Protein AF-A0A0V1GTN3-F1 (afdb_monomer)

Radius of gyration: 14.93 Å; Cα contacts (8 Å, |Δi|>4): 186; chains: 1; bounding box: 38×38×47 Å

Secondary structure (DSSP, 8-state):
---------PPPPTT-EEEEEPPTTT--TTS-SEEEEEEEEEETTEEEEEETTEEESS-EEGGGEEE-SS----STTS-S-EE-HHHHHHHHHTT-------

pLDDT: mean 84.33, std 14.5, range [38.16, 95.62]

Organism: NCBI:txid268475

Foldseek 3Di:
DDPPPPPPLDDADAFFKWWFQDDPVLDDPQFDRTDIWGFHDDDPQWTWIFDLAAIEPDTHHSVRIGTDPDNPDGPVSHDHDYDHPSVRRCVVRVVDDDDPDD

Solvent-accessible surface area (backbone atoms only — not comparable to full-atom values): 6216 Å² total; per-residue (Å²): 135,83,79,78,76,77,70,76,74,72,85,79,54,73,56,40,26,25,32,38,59,55,53,76,92,54,44,56,95,70,48,67,63,54,47,75,31,26,31,66,45,79,56,95,78,29,30,34,36,25,29,79,84,12,25,38,67,59,75,38,52,64,91,47,48,44,82,46,94,60,89,86,59,60,69,88,62,33,4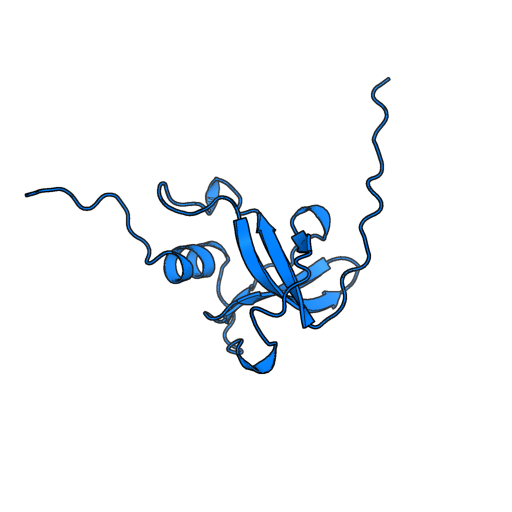2,90,51,73,35,54,64,43,58,48,51,35,61,76,63,67,59,56,62,87,77,78,82,128

Structure (mmCIF, N/CA/C/O backbone):
data_AF-A0A0V1GTN3-F1
#
_entry.id   AF-A0A0V1GTN3-F1
#
loop_
_atom_site.group_PDB
_atom_site.id
_atom_site.type_symbol
_atom_site.label_atom_id
_atom_site.label_alt_id
_atom_site.label_comp_id
_atom_site.label_asym_id
_atom_site.label_entity_id
_atom_site.label_seq_id
_atom_site.pdbx_PDB_ins_code
_atom_site.Cartn_x
_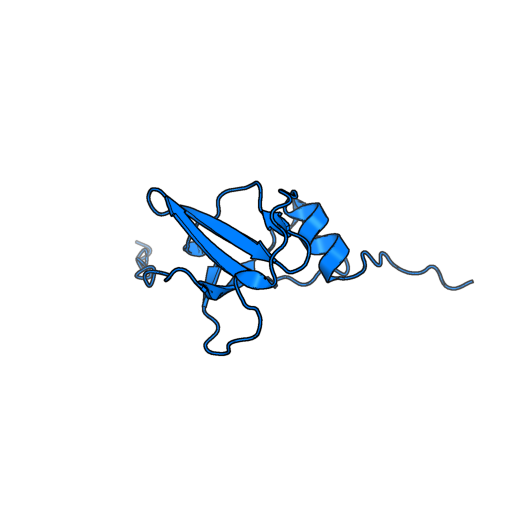atom_site.Cartn_y
_atom_site.Cartn_z
_atom_site.occupancy
_atom_site.B_iso_or_equiv
_atom_site.auth_seq_id
_atom_site.auth_comp_id
_atom_site.auth_asym_id
_atom_site.auth_atom_id
_atom_site.pdbx_PDB_model_num
ATOM 1 N N . MET A 1 1 ? 6.853 26.049 22.673 1.00 38.16 1 MET A N 1
ATOM 2 C CA . MET A 1 1 ? 5.676 25.171 22.851 1.00 38.16 1 MET A CA 1
ATOM 3 C C . MET A 1 1 ? 5.067 24.905 21.477 1.00 38.16 1 MET A C 1
ATOM 5 O O . MET A 1 1 ? 4.250 25.681 21.000 1.00 38.16 1 MET A O 1
ATOM 9 N N . THR A 1 2 ? 5.553 23.889 20.766 1.00 45.09 2 THR A N 1
ATOM 10 C CA . THR A 1 2 ? 5.028 23.528 19.443 1.00 45.09 2 THR A CA 1
ATOM 11 C C . THR A 1 2 ? 3.684 22.832 19.631 1.00 45.09 2 THR A C 1
ATOM 13 O O . THR A 1 2 ? 3.604 21.782 20.267 1.00 45.09 2 THR A O 1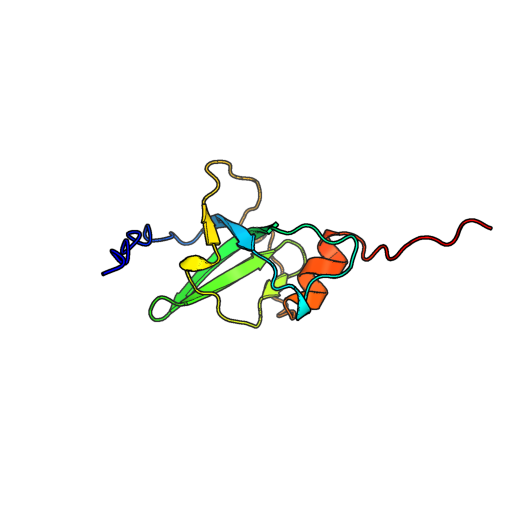
ATOM 16 N N . ARG A 1 3 ? 2.603 23.432 19.117 1.00 47.00 3 ARG A N 1
ATOM 17 C CA . ARG A 1 3 ? 1.294 22.774 19.033 1.00 47.00 3 ARG A CA 1
ATOM 18 C C . ARG A 1 3 ? 1.474 21.493 18.215 1.00 47.00 3 ARG A C 1
ATOM 20 O O . ARG A 1 3 ? 1.615 21.566 16.996 1.00 47.00 3 ARG A O 1
ATOM 27 N N . LYS A 1 4 ? 1.476 20.324 18.864 1.00 49.59 4 LYS A N 1
ATOM 28 C CA . LYS A 1 4 ? 1.218 19.063 18.165 1.00 49.59 4 LYS A CA 1
ATOM 29 C C . LYS A 1 4 ? -0.207 19.173 17.640 1.00 49.59 4 LYS A C 1
ATOM 31 O O . LYS A 1 4 ? -1.162 19.040 18.395 1.00 49.59 4 LYS A O 1
ATOM 36 N N . SER A 1 5 ? -0.341 19.516 16.363 1.00 48.28 5 SER A N 1
ATOM 37 C CA . SER A 1 5 ? -1.601 19.345 15.659 1.00 48.28 5 SER A CA 1
ATOM 38 C C . SER A 1 5 ? -1.849 17.845 15.632 1.00 48.28 5 SER A C 1
ATOM 40 O O . SER A 1 5 ? -1.203 17.119 14.874 1.00 48.28 5 SER A O 1
ATOM 42 N N . THR A 1 6 ? -2.706 17.370 16.534 1.00 49.66 6 THR A N 1
ATOM 43 C CA . THR A 1 6 ? -3.320 16.051 16.441 1.00 49.66 6 THR A CA 1
ATOM 44 C C . THR A 1 6 ? -4.159 16.097 15.175 1.00 49.66 6 THR A C 1
ATOM 46 O O . THR A 1 6 ? -5.338 16.438 15.218 1.00 49.66 6 THR A O 1
ATOM 49 N N . LYS A 1 7 ? -3.524 15.876 14.016 1.00 55.03 7 LYS A N 1
ATOM 50 C CA . LYS A 1 7 ? -4.246 15.620 12.775 1.00 55.03 7 LYS A CA 1
ATOM 51 C C . LYS A 1 7 ? -5.195 14.486 13.118 1.00 55.03 7 LYS A C 1
ATOM 53 O O . LYS A 1 7 ? -4.730 13.396 13.444 1.00 55.03 7 LYS A O 1
ATOM 58 N N . MET A 1 8 ? -6.491 14.784 13.149 1.00 51.59 8 MET A N 1
ATOM 59 C CA . MET A 1 8 ? -7.508 13.762 13.312 1.00 51.59 8 MET A CA 1
ATOM 60 C C . MET A 1 8 ? -7.267 12.774 12.179 1.00 51.59 8 MET A C 1
ATOM 62 O O . MET A 1 8 ? -7.369 13.137 11.007 1.00 51.59 8 MET A O 1
ATOM 66 N N . LEU A 1 9 ? -6.804 11.577 12.531 1.00 63.00 9 LEU A N 1
ATOM 67 C CA . LEU A 1 9 ? -6.650 10.502 11.570 1.00 63.00 9 LEU A CA 1
ATOM 68 C C . LEU A 1 9 ? -8.071 10.180 11.133 1.00 63.00 9 LEU A C 1
ATOM 70 O O . LEU A 1 9 ? -8.878 9.717 11.936 1.00 63.00 9 LEU A O 1
ATOM 74 N N . ILE A 1 10 ? -8.396 10.551 9.899 1.00 66.69 10 ILE A N 1
ATOM 75 C CA . ILE A 1 10 ? -9.680 10.218 9.299 1.00 66.69 10 ILE A CA 1
ATOM 76 C C . ILE A 1 10 ? -9.764 8.687 9.335 1.00 66.69 10 ILE A C 1
ATOM 78 O O . ILE A 1 10 ? -8.813 8.042 8.881 1.00 66.69 10 ILE A O 1
ATOM 82 N N . PRO A 1 11 ? -10.829 8.105 9.911 1.00 75.00 11 PRO A N 1
ATOM 83 C CA . PRO A 1 11 ? -10.994 6.660 9.903 1.00 75.00 11 PRO A CA 1
ATOM 84 C C . PRO A 1 11 ? -11.020 6.183 8.449 1.00 75.00 11 PRO A C 1
ATOM 86 O O . PRO A 1 11 ? -11.767 6.715 7.624 1.00 75.00 11 PRO A O 1
ATOM 89 N N . LEU A 1 12 ? -10.147 5.231 8.127 1.00 85.94 12 LEU A N 1
ATOM 90 C CA . LEU A 1 12 ? -10.082 4.634 6.800 1.00 85.94 12 LEU A CA 1
ATOM 91 C C . LEU A 1 12 ? -11.035 3.445 6.737 1.00 85.94 12 LEU A C 1
ATOM 93 O O . LEU A 1 12 ? -11.037 2.604 7.631 1.00 85.94 12 LEU A O 1
ATOM 97 N N . HIS A 1 13 ? -11.814 3.356 5.663 1.00 89.50 13 HIS A N 1
ATOM 98 C CA . HIS A 1 13 ? -12.735 2.244 5.454 1.00 89.50 13 HIS A CA 1
ATOM 99 C C . HIS A 1 13 ? -12.063 1.124 4.655 1.00 89.50 13 HIS A C 1
ATOM 101 O O . HIS A 1 13 ? -11.183 1.364 3.826 1.00 89.50 13 HIS A O 1
ATOM 107 N N . ILE A 1 14 ? -12.507 -0.112 4.876 1.00 92.06 14 ILE A N 1
ATOM 108 C CA . ILE A 1 14 ? -12.114 -1.253 4.042 1.00 92.06 14 ILE A CA 1
ATOM 109 C C . ILE A 1 14 ? -12.580 -0.997 2.601 1.00 92.06 14 ILE A C 1
ATOM 111 O O . ILE A 1 14 ? -13.698 -0.537 2.376 1.00 92.06 14 ILE A O 1
ATOM 115 N N . GLY A 1 15 ? -11.706 -1.262 1.632 1.00 92.81 15 GLY A N 1
ATOM 116 C CA . GLY A 1 15 ? -11.933 -0.991 0.210 1.00 92.81 15 GLY A CA 1
ATOM 117 C C . GLY A 1 15 ? -11.619 0.437 -0.216 1.00 92.81 15 GLY A C 1
ATOM 118 O O . GLY A 1 15 ? -11.761 0.772 -1.388 1.00 92.81 15 GLY A O 1
ATOM 119 N N . GLN A 1 16 ? -11.173 1.289 0.707 1.00 93.25 16 GLN A N 1
ATOM 120 C CA . GLN A 1 16 ? -10.824 2.661 0.383 1.00 93.25 16 GLN A CA 1
ATOM 121 C C . GLN A 1 16 ? -9.445 2.737 -0.274 1.00 93.25 16 GLN A C 1
ATOM 123 O O . GLN A 1 16 ? -8.449 2.241 0.263 1.00 93.25 16 GLN A O 1
ATOM 128 N N . ASN A 1 17 ? -9.384 3.407 -1.423 1.00 94.81 17 ASN A N 1
ATOM 129 C CA . ASN A 1 17 ? -8.129 3.646 -2.118 1.00 94.81 17 ASN A CA 1
ATOM 130 C C . ASN A 1 17 ? -7.347 4.767 -1.461 1.00 94.81 17 ASN A C 1
ATOM 132 O O . ASN A 1 17 ? -7.881 5.806 -1.070 1.00 94.81 17 ASN A O 1
ATOM 136 N N . CYS A 1 18 ? -6.053 4.528 -1.331 1.00 94.06 18 CYS A N 1
ATOM 137 C CA . CYS A 1 18 ? -5.121 5.403 -0.658 1.00 94.06 18 CYS A CA 1
ATOM 138 C C . CYS A 1 18 ? -3.801 5.430 -1.419 1.00 94.06 18 CYS A C 1
ATOM 140 O O . CYS A 1 18 ? -3.457 4.515 -2.164 1.00 94.06 18 CYS A O 1
ATOM 142 N N . THR A 1 19 ? -3.011 6.464 -1.176 1.00 94.19 19 THR A N 1
ATOM 143 C CA . THR A 1 19 ? -1.582 6.419 -1.452 1.00 94.19 19 THR A CA 1
ATOM 144 C C . THR A 1 19 ? -0.823 6.106 -0.172 1.00 94.19 19 THR A C 1
ATOM 146 O O . THR A 1 19 ? -1.121 6.659 0.888 1.00 94.19 19 THR A O 1
ATOM 149 N N . LEU A 1 20 ? 0.156 5.211 -0.270 1.00 94.25 20 LEU A N 1
ATOM 150 C CA . LEU A 1 20 ? 1.087 4.892 0.804 1.00 94.25 20 LEU A CA 1
ATOM 151 C C . LEU A 1 20 ? 2.409 5.609 0.551 1.00 94.25 20 LEU A C 1
ATOM 153 O O . LEU A 1 20 ? 3.019 5.433 -0.507 1.00 94.25 20 LEU A O 1
ATOM 157 N N . ARG A 1 21 ? 2.868 6.388 1.533 1.00 93.25 21 ARG A N 1
ATOM 158 C CA . ARG A 1 21 ? 4.207 6.983 1.510 1.00 93.25 21 ARG A CA 1
ATOM 159 C C . ARG A 1 21 ? 5.272 5.904 1.706 1.00 93.25 21 ARG A C 1
ATOM 161 O O . ARG A 1 21 ? 5.285 5.227 2.733 1.00 93.25 21 ARG A O 1
ATOM 168 N N . VAL A 1 22 ? 6.189 5.791 0.750 1.00 91.19 22 VAL A N 1
ATOM 169 C CA . VAL A 1 22 ? 7.301 4.833 0.790 1.00 91.19 22 VAL A CA 1
ATOM 170 C C . VAL A 1 22 ? 8.447 5.411 1.634 1.00 91.19 22 VAL A C 1
ATOM 172 O O . VAL A 1 22 ? 8.875 6.541 1.374 1.00 91.19 22 VAL A O 1
ATOM 175 N N . PRO A 1 23 ? 8.952 4.681 2.645 1.00 90.75 23 PRO A N 1
ATOM 176 C CA . PRO A 1 23 ? 10.154 5.058 3.383 1.00 90.75 23 PRO A CA 1
ATOM 177 C C . PRO A 1 23 ? 11.383 5.115 2.471 1.00 90.75 23 PRO A C 1
ATOM 179 O O . PRO A 1 23 ? 11.523 4.291 1.573 1.00 90.75 23 PRO A O 1
ATOM 182 N N . ASP A 1 24 ? 12.325 6.019 2.746 1.00 89.19 24 ASP A N 1
ATOM 183 C CA . ASP A 1 24 ? 13.524 6.173 1.906 1.00 89.19 24 ASP A CA 1
ATOM 184 C C . ASP A 1 24 ? 14.387 4.895 1.840 1.00 89.19 24 ASP A C 1
ATOM 186 O O . ASP A 1 24 ? 15.043 4.653 0.835 1.00 89.19 24 ASP A O 1
ATOM 190 N N . VAL A 1 25 ? 14.350 4.042 2.873 1.00 89.19 25 VAL A N 1
ATOM 191 C CA . VAL A 1 25 ? 15.075 2.754 2.908 1.00 89.19 25 VAL A CA 1
ATOM 192 C C . VAL A 1 25 ? 14.499 1.695 1.962 1.00 89.19 25 VAL A C 1
ATOM 194 O O . VAL A 1 25 ? 15.228 0.819 1.500 1.00 89.19 25 VAL A O 1
ATOM 197 N N . ASP A 1 26 ? 13.202 1.779 1.667 1.00 87.19 26 ASP A N 1
ATOM 198 C CA . ASP A 1 26 ? 12.485 0.854 0.783 1.00 87.19 26 ASP A CA 1
ATOM 199 C C . ASP A 1 26 ? 12.353 1.406 -0.640 1.00 87.19 26 ASP A C 1
ATOM 201 O O . ASP A 1 26 ? 11.858 0.715 -1.532 1.00 87.19 26 ASP A O 1
ATOM 205 N N . ARG A 1 27 ? 12.788 2.652 -0.849 1.00 87.31 27 ARG A N 1
ATOM 206 C CA . ARG A 1 27 ? 12.608 3.411 -2.080 1.00 87.31 27 ARG A CA 1
ATOM 207 C C . ARG A 1 27 ? 13.888 3.396 -2.913 1.00 87.31 27 ARG A C 1
ATOM 209 O O . ARG A 1 27 ? 14.922 3.924 -2.510 1.00 87.31 27 ARG A O 1
ATOM 216 N N . GLY A 1 28 ? 13.813 2.825 -4.109 1.00 85.44 28 GLY A N 1
ATOM 217 C CA . GLY A 1 28 ? 14.842 2.956 -5.130 1.00 85.44 28 GLY A CA 1
ATOM 218 C C . GLY A 1 28 ? 14.920 4.383 -5.701 1.00 85.44 28 GLY A C 1
ATOM 219 O O . GLY A 1 28 ? 13.985 5.172 -5.551 1.00 85.44 28 GLY A O 1
ATOM 220 N N . PRO A 1 29 ? 16.013 4.742 -6.398 1.00 82.31 29 PRO A N 1
ATOM 221 C CA . PRO A 1 29 ? 16.221 6.104 -6.905 1.00 82.31 29 PRO A CA 1
ATOM 222 C C . PRO A 1 29 ? 15.107 6.618 -7.830 1.00 82.31 29 PRO A C 1
ATOM 224 O O . PRO A 1 29 ? 14.782 7.803 -7.794 1.00 82.31 29 PRO A O 1
ATOM 227 N N . ALA A 1 30 ? 14.526 5.730 -8.641 1.00 84.19 30 ALA A N 1
ATOM 228 C CA . ALA A 1 30 ? 13.459 6.045 -9.591 1.00 84.19 30 ALA A CA 1
ATOM 229 C C . ALA A 1 30 ? 12.047 5.799 -9.031 1.00 84.19 30 ALA A C 1
ATOM 231 O O . ALA A 1 30 ? 11.059 6.124 -9.687 1.00 84.19 30 ALA A O 1
ATOM 232 N N . ASP A 1 31 ? 11.933 5.247 -7.821 1.00 85.75 31 ASP A N 1
ATOM 233 C CA . ASP A 1 31 ? 10.635 4.919 -7.247 1.00 85.75 31 ASP A CA 1
ATOM 234 C C . ASP A 1 31 ? 9.904 6.201 -6.803 1.00 85.75 31 ASP A C 1
ATOM 236 O O . ASP A 1 31 ? 10.528 7.151 -6.302 1.00 85.75 31 ASP A O 1
ATOM 240 N N . PRO A 1 32 ? 8.572 6.278 -6.946 1.00 85.94 32 PRO A N 1
ATOM 241 C CA . PRO A 1 32 ? 7.797 7.423 -6.515 1.00 85.94 32 PRO A CA 1
ATOM 242 C C . PRO A 1 32 ? 7.772 7.494 -4.986 1.00 85.94 32 PRO A C 1
ATOM 244 O O . PRO A 1 32 ? 7.968 6.508 -4.278 1.00 85.94 32 PRO A O 1
ATOM 247 N N . LYS A 1 33 ? 7.526 8.694 -4.453 1.00 90.06 33 LYS A N 1
ATOM 248 C CA . LYS A 1 33 ? 7.407 8.897 -2.998 1.00 90.06 33 LYS A CA 1
ATOM 249 C C . LYS A 1 33 ? 6.163 8.231 -2.414 1.00 90.06 33 LYS A C 1
ATOM 251 O O . LYS A 1 33 ? 6.182 7.829 -1.256 1.00 90.06 33 LYS A O 1
ATOM 256 N N . ASN A 1 34 ? 5.103 8.148 -3.211 1.00 91.62 34 ASN A N 1
ATOM 257 C CA . ASN A 1 34 ? 3.821 7.579 -2.837 1.00 91.62 34 ASN A CA 1
ATOM 258 C C . ASN A 1 34 ? 3.382 6.598 -3.930 1.00 91.62 34 ASN A C 1
ATOM 260 O O . ASN A 1 34 ? 3.600 6.883 -5.109 1.00 91.62 34 ASN A O 1
ATOM 264 N N . PHE A 1 35 ? 2.738 5.492 -3.564 1.00 90.44 35 PHE A N 1
ATOM 265 C CA . PHE A 1 35 ? 2.160 4.553 -4.534 1.00 90.44 35 PHE A CA 1
ATOM 266 C C . PHE A 1 35 ? 0.750 4.112 -4.126 1.00 90.44 35 PHE A C 1
ATOM 268 O O . PHE A 1 35 ? 0.370 4.241 -2.962 1.00 90.44 35 PHE A O 1
ATOM 275 N N . LEU A 1 36 ? -0.033 3.650 -5.103 1.00 93.62 36 LEU A N 1
ATOM 276 C CA . LEU A 1 36 ? -1.443 3.294 -4.941 1.00 93.62 36 LEU A CA 1
ATOM 277 C C . LEU A 1 36 ? -1.611 1.986 -4.160 1.00 93.62 36 LEU A C 1
ATOM 279 O O . LEU A 1 36 ? -1.015 0.967 -4.514 1.00 93.62 36 LEU A O 1
ATOM 283 N N . VAL A 1 37 ? -2.476 2.017 -3.149 1.00 94.88 37 VAL A N 1
ATOM 284 C CA . VAL A 1 37 ? -2.888 0.857 -2.357 1.00 94.88 37 VAL A CA 1
ATOM 285 C C . VAL A 1 37 ? -4.378 0.926 -2.015 1.00 94.88 37 VAL A C 1
ATOM 287 O O . VAL A 1 37 ? -4.964 2.007 -1.978 1.00 94.88 37 VAL A O 1
ATOM 290 N N . VAL A 1 38 ? -4.980 -0.216 -1.702 1.00 95.56 38 VAL A N 1
ATOM 291 C CA . VAL A 1 38 ? -6.341 -0.316 -1.156 1.00 95.56 38 VAL A CA 1
ATOM 292 C C . VAL A 1 38 ? -6.290 -0.851 0.271 1.00 95.56 38 VAL A C 1
ATOM 294 O O . VAL A 1 38 ? -5.462 -1.705 0.596 1.00 95.56 38 VAL A O 1
ATOM 297 N N . VAL A 1 39 ? -7.154 -0.351 1.149 1.00 95.00 39 VAL A N 1
ATOM 298 C CA . VAL A 1 39 ? -7.278 -0.873 2.516 1.00 95.00 39 VAL A CA 1
ATOM 299 C C . VAL A 1 39 ? -7.990 -2.224 2.485 1.00 95.00 39 VAL A C 1
ATOM 301 O O . VAL A 1 39 ? -9.137 -2.307 2.059 1.00 95.00 39 VAL A O 1
ATOM 304 N N . MET A 1 40 ? -7.326 -3.278 2.959 1.00 94.75 40 MET A N 1
ATOM 305 C CA . MET A 1 40 ? -7.879 -4.639 2.970 1.00 94.75 40 MET A CA 1
ATOM 306 C C . MET A 1 40 ? -8.501 -4.975 4.322 1.00 94.75 40 MET A C 1
ATOM 308 O O . MET A 1 40 ? -9.609 -5.495 4.388 1.00 94.75 40 MET A O 1
ATOM 312 N N . THR A 1 41 ? -7.793 -4.677 5.413 1.00 93.81 41 THR A N 1
ATOM 313 C CA . THR A 1 41 ? -8.262 -4.956 6.776 1.00 93.81 41 THR A CA 1
ATOM 314 C C . THR A 1 41 ? -7.711 -3.932 7.758 1.00 93.81 41 THR A C 1
ATOM 316 O O . THR A 1 41 ? -6.594 -3.442 7.581 1.00 93.81 41 THR A O 1
ATOM 319 N N . GLU A 1 42 ? -8.434 -3.696 8.846 1.00 92.31 42 GLU A N 1
ATOM 320 C CA . GLU A 1 42 ? -7.980 -2.908 9.993 1.00 92.31 42 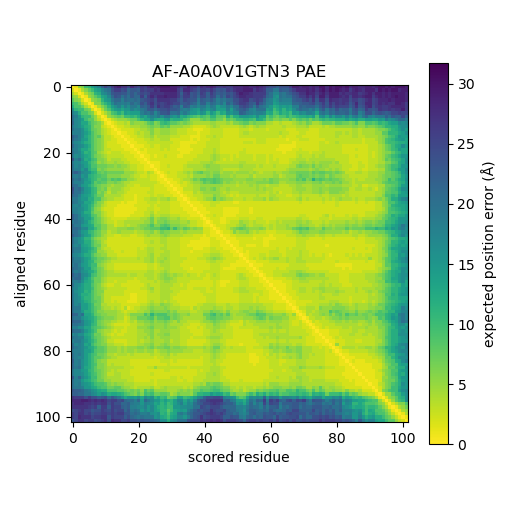GLU A CA 1
ATOM 321 C C . GLU A 1 42 ? -7.831 -3.811 11.229 1.00 92.31 42 GLU A C 1
ATOM 323 O O . GLU A 1 42 ? -8.657 -4.689 11.475 1.00 92.31 42 GLU A O 1
ATOM 328 N N . CYS A 1 43 ? -6.773 -3.601 12.011 1.00 87.38 43 CYS A N 1
ATOM 329 C CA . CYS A 1 43 ? -6.537 -4.255 13.291 1.00 87.38 43 CYS A CA 1
ATOM 330 C C . CYS A 1 43 ? -5.858 -3.264 14.251 1.00 87.38 43 CYS A C 1
ATOM 332 O O . CYS A 1 43 ? -4.703 -2.899 14.039 1.00 87.38 43 CYS A O 1
ATOM 334 N N . GLU A 1 44 ? -6.571 -2.830 15.296 1.00 87.50 44 GLU A N 1
ATOM 335 C CA . GLU A 1 44 ? -6.047 -1.957 16.366 1.00 87.50 44 GLU A CA 1
ATOM 336 C C . GLU A 1 44 ? -5.406 -0.645 15.854 1.00 87.50 44 GLU A C 1
ATOM 338 O O . GLU A 1 44 ? -4.350 -0.217 16.319 1.00 87.50 44 GLU A O 1
ATOM 343 N N . GLY A 1 45 ? -6.020 0.003 14.854 1.00 85.44 45 GLY A N 1
ATOM 344 C CA . GLY A 1 45 ? -5.499 1.241 14.253 1.00 85.44 45 GLY A CA 1
ATOM 345 C C . GLY A 1 45 ? -4.307 1.045 13.305 1.00 85.44 45 GLY A C 1
ATOM 346 O O . GLY A 1 45 ? -3.733 2.021 12.807 1.00 85.44 45 GLY A O 1
ATOM 347 N N . LEU A 1 46 ? -3.944 -0.210 13.034 1.00 90.69 46 LEU A N 1
ATOM 348 C CA . LEU A 1 46 ? -3.034 -0.602 11.971 1.00 90.69 46 LEU A CA 1
ATOM 349 C C . LEU A 1 46 ? -3.807 -1.216 10.804 1.00 90.69 46 LEU A C 1
ATOM 351 O O . LEU A 1 46 ? -4.773 -1.950 10.989 1.00 90.69 46 LEU A O 1
ATOM 355 N N . TYR A 1 47 ? -3.33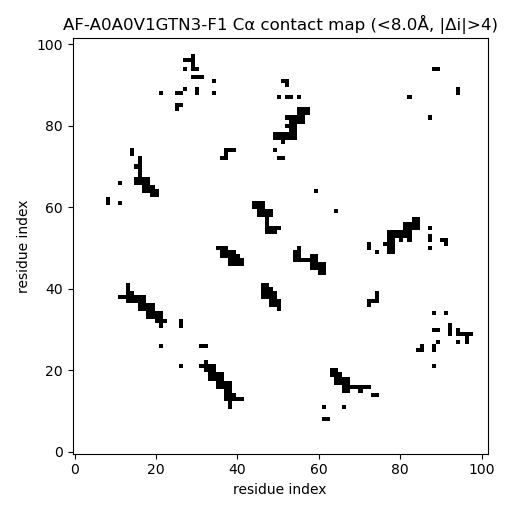1 -0.967 9.594 1.00 93.31 47 TYR A N 1
ATOM 356 C CA . TYR A 1 47 ? -4.012 -1.336 8.363 1.00 93.31 47 TYR A CA 1
ATOM 357 C C . TYR A 1 47 ? -3.153 -2.306 7.562 1.00 93.31 47 TYR A C 1
ATOM 359 O O . TYR A 1 47 ? -1.956 -2.077 7.366 1.00 93.31 47 TYR A O 1
ATOM 367 N N . ILE A 1 48 ? -3.765 -3.384 7.083 1.00 94.38 48 ILE A N 1
ATOM 368 C CA . ILE A 1 48 ? -3.192 -4.195 6.008 1.00 94.38 48 ILE A CA 1
ATOM 369 C C . ILE A 1 48 ? -3.718 -3.610 4.710 1.00 94.38 48 ILE A C 1
ATOM 371 O O . ILE A 1 48 ? -4.927 -3.429 4.539 1.00 94.38 48 ILE A O 1
ATOM 375 N N . VAL A 1 49 ? -2.800 -3.306 3.804 1.00 95.19 49 VAL A N 1
ATOM 376 C CA . VAL A 1 49 ? -3.119 -2.715 2.509 1.00 95.19 49 VAL A CA 1
ATOM 377 C C . VAL A 1 49 ? 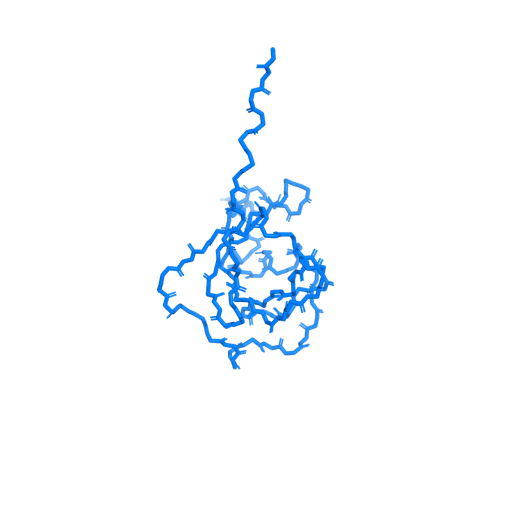-2.649 -3.624 1.382 1.00 95.19 49 VAL A C 1
ATOM 379 O O . VAL A 1 49 ? -1.687 -4.382 1.531 1.00 95.19 49 VAL A O 1
ATOM 382 N N . GLY A 1 50 ? -3.358 -3.565 0.264 1.00 95.44 50 GLY A N 1
ATOM 383 C CA . GLY A 1 50 ? -3.105 -4.347 -0.935 1.00 95.44 50 GLY A CA 1
ATOM 384 C C . GLY A 1 50 ? -2.719 -3.471 -2.113 1.00 95.44 50 GLY A C 1
ATOM 385 O O . GLY A 1 50 ? -3.100 -2.305 -2.189 1.00 95.44 50 GLY A O 1
ATOM 386 N N . CYS A 1 51 ? -1.972 -4.042 -3.044 1.00 93.94 51 CYS A N 1
ATOM 387 C CA . CYS A 1 51 ? -1.699 -3.467 -4.355 1.00 93.94 51 CYS A CA 1
ATOM 388 C C . CYS A 1 51 ? -1.881 -4.555 -5.422 1.00 93.94 51 CYS A C 1
ATOM 390 O O . CYS A 1 51 ? -2.089 -5.721 -5.088 1.00 93.94 51 CYS A O 1
ATOM 392 N N . ARG A 1 52 ? -1.755 -4.208 -6.708 1.00 92.81 52 ARG A N 1
ATOM 393 C CA . ARG A 1 52 ? -1.905 -5.180 -7.813 1.00 92.81 52 ARG A CA 1
ATOM 394 C C . ARG A 1 52 ? -0.935 -6.360 -7.749 1.00 92.81 52 ARG A C 1
ATOM 396 O O . ARG A 1 52 ? -1.198 -7.403 -8.326 1.00 92.81 52 ARG A O 1
ATOM 403 N N . GLU A 1 53 ? 0.179 -6.196 -7.046 1.00 91.62 53 GLU A N 1
ATOM 404 C CA . GLU A 1 53 ? 1.212 -7.223 -6.917 1.00 91.62 53 GLU A CA 1
ATOM 405 C C . GLU A 1 53 ? 0.976 -8.170 -5.734 1.00 91.62 53 GLU A C 1
ATOM 407 O O . GLU A 1 53 ? 1.614 -9.221 -5.654 1.00 91.62 53 GLU A O 1
ATOM 412 N N . GLY A 1 54 ? 0.092 -7.796 -4.804 1.00 94.06 54 GLY A N 1
ATOM 413 C CA . GLY A 1 54 ? -0.221 -8.575 -3.612 1.00 94.06 54 GLY A CA 1
ATOM 414 C C . GLY A 1 54 ? -0.544 -7.729 -2.382 1.00 94.06 54 GLY A C 1
ATOM 415 O O . GLY A 1 54 ? -0.576 -6.491 -2.416 1.00 94.06 54 GLY A O 1
ATOM 416 N N . LYS A 1 55 ? -0.751 -8.419 -1.263 1.00 95.62 55 LYS A N 1
ATOM 417 C CA . LYS A 1 55 ? -0.965 -7.833 0.065 1.00 95.62 55 LYS A CA 1
ATOM 418 C C . LYS A 1 55 ? 0.369 -7.475 0.708 1.00 95.62 55 LYS A C 1
ATOM 420 O O . LYS A 1 55 ? 1.317 -8.258 0.668 1.00 95.62 55 LYS A O 1
ATOM 425 N N . LEU A 1 56 ? 0.461 -6.303 1.331 1.00 94.81 56 LEU A N 1
ATOM 426 C CA . LEU A 1 56 ? 1.657 -5.958 2.091 1.00 94.81 56 LEU A CA 1
ATOM 427 C C . LEU A 1 56 ? 1.743 -6.802 3.362 1.00 94.81 56 LEU A C 1
ATOM 429 O O . LEU A 1 56 ? 0.821 -6.818 4.175 1.00 94.81 56 LEU A O 1
ATOM 433 N N . ALA A 1 57 ? 2.891 -7.449 3.561 1.00 93.00 57 ALA A N 1
ATOM 434 C CA . ALA A 1 57 ? 3.164 -8.224 4.770 1.00 93.00 57 ALA A CA 1
ATOM 435 C C . ALA A 1 57 ? 3.253 -7.341 6.032 1.00 93.00 57 ALA A C 1
ATOM 437 O O . ALA A 1 57 ? 2.964 -7.789 7.141 1.00 93.00 57 ALA A O 1
ATOM 438 N N . SER A 1 58 ? 3.658 -6.079 5.864 1.00 91.25 58 SER A N 1
ATOM 439 C CA . SER A 1 58 ? 3.792 -5.115 6.955 1.00 91.25 58 SER A CA 1
ATOM 440 C C . SER A 1 58 ? 2.482 -4.383 7.216 1.00 91.25 58 SER A C 1
ATOM 442 O O . SER A 1 58 ? 1.848 -3.863 6.298 1.00 91.25 58 SER A O 1
ATOM 444 N N . LYS A 1 59 ? 2.128 -4.261 8.495 1.00 92.94 59 LYS A N 1
ATOM 445 C CA . LYS A 1 59 ? 1.025 -3.414 8.950 1.00 92.94 59 LYS A CA 1
ATOM 446 C C . LYS A 1 59 ? 1.410 -1.932 8.859 1.00 92.94 59 LYS A C 1
ATOM 448 O O . LYS A 1 59 ? 2.515 -1.550 9.243 1.00 92.94 59 LYS A O 1
ATOM 453 N N . ILE A 1 60 ? 0.493 -1.100 8.378 1.00 92.12 60 ILE A N 1
ATOM 454 C CA . ILE A 1 60 ? 0.717 0.321 8.091 1.00 92.12 60 ILE A CA 1
ATOM 455 C C . ILE A 1 60 ? -0.106 1.194 9.039 1.00 92.12 60 ILE A C 1
ATOM 457 O O . ILE A 1 60 ? -1.240 0.873 9.376 1.00 92.12 60 ILE A O 1
ATOM 461 N N . THR A 1 61 ? 0.449 2.325 9.464 1.00 91.62 61 THR A N 1
ATOM 462 C CA . THR A 1 61 ? -0.286 3.321 10.250 1.00 91.62 61 THR A CA 1
ATOM 463 C C . THR A 1 61 ? -1.068 4.261 9.333 1.00 91.62 61 THR A C 1
ATOM 465 O O . THR A 1 61 ? -0.587 4.646 8.266 1.00 91.62 61 THR A O 1
ATOM 468 N N . ALA A 1 62 ? -2.240 4.724 9.773 1.00 89.88 62 ALA A N 1
ATOM 469 C CA . ALA A 1 62 ? -3.029 5.710 9.023 1.00 89.88 62 ALA A CA 1
ATOM 470 C C . ALA A 1 62 ? -2.255 7.009 8.712 1.00 89.88 62 ALA A C 1
ATOM 472 O O . ALA A 1 62 ? -2.539 7.675 7.726 1.00 89.88 62 ALA A O 1
ATOM 473 N N . ALA A 1 63 ? -1.234 7.358 9.504 1.00 89.19 63 ALA A N 1
ATOM 474 C CA . ALA A 1 63 ? -0.392 8.531 9.260 1.00 89.19 63 ALA A CA 1
ATOM 475 C C . ALA A 1 63 ? 0.432 8.448 7.959 1.00 89.19 63 ALA A C 1
ATOM 477 O O . ALA A 1 63 ? 0.848 9.482 7.434 1.00 89.19 63 ALA A O 1
ATOM 478 N N . ASN A 1 64 ? 0.669 7.234 7.456 1.00 90.62 64 ASN A N 1
ATOM 479 C CA . ASN A 1 64 ? 1.396 6.984 6.211 1.00 90.62 64 ASN A CA 1
ATOM 480 C C . ASN A 1 64 ? 0.461 6.811 5.003 1.00 90.62 64 ASN A C 1
ATOM 482 O O . ASN A 1 64 ? 0.953 6.652 3.884 1.00 90.62 64 ASN A O 1
ATOM 486 N N . LEU A 1 65 ? -0.857 6.835 5.228 1.00 91.62 65 LEU A N 1
ATOM 487 C CA . LEU A 1 65 ? -1.883 6.683 4.206 1.00 91.62 65 LEU A CA 1
ATOM 488 C C . LEU A 1 65 ? -2.538 8.032 3.913 1.00 91.62 65 LEU A C 1
ATOM 490 O O . LEU A 1 65 ? -2.895 8.788 4.816 1.00 91.62 65 LEU A O 1
ATOM 494 N N . GLN A 1 66 ? -2.725 8.323 2.632 1.00 92.25 66 GLN A N 1
ATOM 495 C CA . GLN A 1 66 ? -3.490 9.475 2.174 1.00 92.25 66 GLN A CA 1
ATOM 496 C C . GLN A 1 66 ? -4.622 8.993 1.275 1.00 92.25 66 GLN A C 1
ATOM 498 O O . GLN A 1 66 ? -4.369 8.407 0.227 1.00 92.25 66 GLN A O 1
ATOM 503 N N . VAL A 1 67 ? -5.859 9.244 1.694 1.00 91.50 67 VAL A N 1
ATOM 504 C CA . VAL A 1 67 ? -7.075 8.823 0.989 1.00 91.50 67 VAL A CA 1
ATOM 505 C C . VAL A 1 67 ? -7.151 9.433 -0.412 1.00 91.50 67 VAL A C 1
ATOM 507 O O . VAL A 1 67 ? -6.851 10.614 -0.600 1.00 91.50 67 VAL A O 1
ATOM 510 N N . ILE A 1 68 ? -7.594 8.617 -1.365 1.00 91.06 68 ILE A N 1
ATOM 511 C CA . ILE A 1 68 ? -7.963 8.990 -2.731 1.00 91.06 68 ILE A CA 1
ATOM 512 C C . ILE A 1 68 ? -9.487 8.842 -2.850 1.00 91.06 68 ILE A C 1
ATOM 514 O O . ILE A 1 68 ? -10.067 7.893 -2.320 1.00 91.06 68 ILE A O 1
ATOM 518 N N . SER A 1 69 ? -10.148 9.792 -3.507 1.00 87.00 69 SER A N 1
ATOM 519 C CA . SER A 1 69 ? -11.603 9.765 -3.728 1.00 87.00 69 SER A CA 1
ATOM 520 C C . SER A 1 69 ? -12.019 8.803 -4.842 1.00 87.00 69 SER A C 1
ATOM 522 O O . SER A 1 69 ? -13.138 8.297 -4.856 1.00 87.00 69 SER A O 1
ATOM 524 N N . GLU A 1 70 ? -11.119 8.561 -5.782 1.00 90.44 70 GLU A N 1
ATOM 525 C CA . GLU A 1 70 ? -11.327 7.780 -6.985 1.00 90.44 70 GLU A CA 1
ATOM 526 C C . GLU A 1 70 ? -11.163 6.278 -6.729 1.00 90.44 70 GLU A C 1
ATOM 528 O O . GLU A 1 70 ? -10.254 5.816 -6.028 1.00 90.44 70 GLU A O 1
ATOM 533 N N . ASN A 1 71 ? -12.023 5.485 -7.372 1.00 87.38 71 ASN A N 1
ATOM 534 C CA . ASN A 1 71 ? -11.910 4.036 -7.340 1.00 87.38 71 ASN A CA 1
ATOM 535 C C . ASN A 1 71 ? -10.972 3.537 -8.455 1.00 87.38 71 ASN A C 1
ATOM 537 O O . ASN A 1 71 ? -11.411 3.272 -9.569 1.00 87.38 71 ASN A O 1
ATOM 541 N N . LEU A 1 72 ? -9.669 3.483 -8.165 1.00 91.31 72 LEU A N 1
ATOM 542 C CA . LEU A 1 72 ? -8.611 3.073 -9.096 1.00 91.31 72 LEU A CA 1
ATOM 543 C C . LEU A 1 72 ? -8.238 1.588 -8.988 1.00 91.31 72 LEU A C 1
ATOM 545 O O . LEU A 1 72 ? -7.606 1.050 -9.898 1.00 91.31 72 LEU A O 1
ATOM 549 N N . LEU A 1 73 ? -8.559 0.957 -7.858 1.00 92.69 73 LEU A N 1
ATOM 550 C CA . LEU A 1 73 ? -8.205 -0.422 -7.549 1.00 92.69 73 LEU A CA 1
ATOM 551 C C . LEU A 1 73 ? -9.286 -1.044 -6.661 1.00 92.69 73 LEU A C 1
ATOM 553 O O . LEU A 1 73 ? -9.692 -0.443 -5.668 1.00 92.69 73 LEU A O 1
ATOM 557 N N . SER A 1 74 ? -9.755 -2.234 -7.027 1.00 92.44 74 SER A N 1
ATOM 558 C CA . SER A 1 74 ? -10.720 -2.998 -6.234 1.00 92.44 74 SER A CA 1
ATOM 559 C C . SER A 1 74 ? -10.022 -4.004 -5.311 1.00 92.44 74 SER A C 1
ATOM 561 O O . SER A 1 74 ? -8.882 -4.400 -5.548 1.00 92.44 74 SER A O 1
ATOM 563 N N . ILE A 1 75 ? -10.705 -4.432 -4.244 1.00 92.38 75 ILE A N 1
ATOM 564 C CA . ILE A 1 75 ? -10.198 -5.471 -3.328 1.00 92.38 75 ILE A CA 1
ATOM 565 C C . ILE A 1 75 ? -9.979 -6.793 -4.078 1.00 92.38 75 ILE A C 1
ATOM 567 O O . ILE A 1 75 ? -8.992 -7.478 -3.823 1.00 92.38 75 ILE A O 1
ATOM 571 N N . ASP A 1 76 ? -10.868 -7.127 -5.017 1.00 92.75 76 ASP A N 1
ATOM 572 C CA . ASP A 1 76 ? -10.833 -8.385 -5.772 1.00 92.75 76 ASP A CA 1
ATOM 573 C C . ASP A 1 76 ? -9.667 -8.449 -6.775 1.00 92.75 76 ASP A C 1
ATOM 575 O O . ASP A 1 76 ? -9.221 -9.531 -7.150 1.00 92.75 76 ASP A O 1
ATOM 579 N N . GLU A 1 77 ? -9.134 -7.294 -7.192 1.00 92.31 77 GLU A N 1
ATOM 580 C CA . GLU A 1 77 ? -7.934 -7.201 -8.035 1.00 92.31 77 GLU A CA 1
ATOM 581 C C . GLU A 1 77 ? -6.630 -7.471 -7.268 1.00 92.31 77 GLU A C 1
ATOM 583 O O . GLU A 1 77 ? -5.578 -7.607 -7.896 1.00 92.31 77 GLU A O 1
ATOM 588 N N . VAL A 1 78 ? -6.659 -7.516 -5.931 1.00 93.94 78 VAL A N 1
ATOM 589 C CA . VAL A 1 78 ? -5.463 -7.730 -5.105 1.00 93.94 78 VAL A CA 1
ATOM 590 C C . VAL A 1 78 ? -5.188 -9.227 -4.949 1.00 93.94 78 VAL A C 1
ATOM 592 O O . VAL A 1 78 ? -5.980 -9.927 -4.316 1.00 93.94 78 VAL A O 1
ATOM 595 N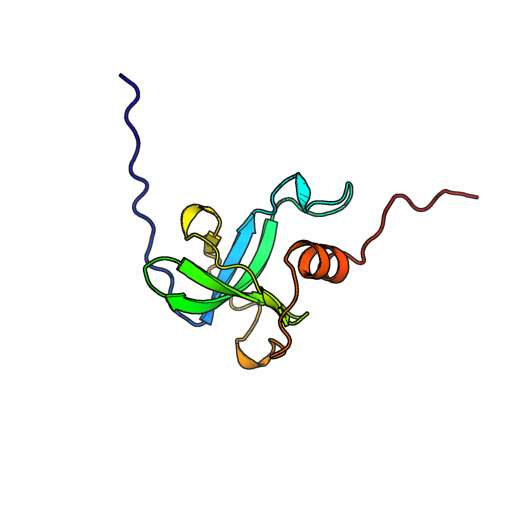 N . PRO A 1 79 ? -4.029 -9.734 -5.406 1.00 94.44 79 PRO A N 1
ATOM 596 C CA . PRO A 1 79 ? -3.630 -11.110 -5.142 1.00 94.44 79 PRO A CA 1
ATOM 597 C C . PRO A 1 79 ? -3.462 -11.383 -3.640 1.00 94.44 79 PRO A C 1
ATOM 599 O O . PRO A 1 79 ? -2.918 -10.563 -2.899 1.00 94.44 79 PRO A O 1
ATOM 602 N N . ASP A 1 80 ? -3.820 -12.587 -3.191 1.00 90.94 80 ASP A N 1
ATOM 603 C CA . ASP A 1 80 ? -3.677 -13.002 -1.785 1.00 90.94 80 ASP A CA 1
ATOM 604 C C . ASP A 1 80 ? -2.225 -13.225 -1.325 1.00 90.94 80 ASP A C 1
ATOM 606 O O . ASP A 1 80 ? -1.969 -13.455 -0.142 1.00 90.94 80 ASP A O 1
ATOM 610 N N . ALA A 1 81 ? -1.256 -13.152 -2.239 1.00 93.38 81 ALA A N 1
ATOM 611 C CA . ALA A 1 81 ? 0.153 -13.320 -1.916 1.00 93.38 81 ALA A CA 1
ATOM 612 C C . ALA A 1 81 ? 0.667 -12.165 -1.040 1.00 93.38 81 ALA A C 1
ATOM 614 O O . ALA A 1 81 ? 0.532 -10.992 -1.389 1.00 93.38 81 ALA A O 1
ATOM 615 N N . ASN A 1 82 ? 1.319 -12.506 0.073 1.00 94.69 82 ASN A N 1
ATOM 616 C CA . ASN A 1 82 ? 1.988 -11.527 0.923 1.00 94.69 82 ASN A CA 1
ATOM 617 C C . ASN A 1 82 ? 3.351 -11.158 0.338 1.00 94.69 82 ASN A C 1
ATOM 619 O O . ASN A 1 82 ? 4.196 -12.027 0.109 1.00 94.69 82 ASN A O 1
ATOM 623 N N . ILE A 1 83 ? 3.585 -9.864 0.153 1.00 94.75 83 ILE A N 1
ATOM 624 C CA . ILE A 1 83 ? 4.832 -9.321 -0.383 1.00 94.75 83 ILE A CA 1
ATOM 625 C C . ILE A 1 83 ? 5.396 -8.229 0.536 1.00 94.75 83 ILE A C 1
ATOM 627 O O . ILE A 1 83 ? 4.641 -7.498 1.186 1.00 94.75 83 ILE A O 1
ATOM 631 N N . PRO A 1 84 ? 6.730 -8.088 0.623 1.00 93.50 84 PRO A N 1
ATOM 632 C CA . PRO A 1 84 ? 7.337 -6.984 1.352 1.00 93.50 84 PRO A CA 1
ATOM 633 C C . PRO A 1 84 ? 7.152 -5.665 0.586 1.00 93.50 84 PRO A C 1
ATOM 635 O O . PRO A 1 84 ? 7.077 -5.650 -0.645 1.00 93.50 84 PRO A O 1
ATOM 638 N N . LEU A 1 85 ? 7.137 -4.546 1.320 1.00 91.94 85 LEU A N 1
ATOM 639 C CA . LEU A 1 85 ? 6.909 -3.204 0.766 1.00 91.94 85 LEU A CA 1
ATOM 640 C C . LEU A 1 85 ? 7.862 -2.880 -0.388 1.00 91.94 85 LEU A C 1
ATOM 642 O O . LEU A 1 85 ? 7.414 -2.469 -1.453 1.00 91.94 85 LEU A O 1
ATOM 646 N N . ARG A 1 86 ? 9.160 -3.134 -0.211 1.00 90.19 86 ARG A N 1
ATOM 647 C CA . ARG A 1 86 ? 10.163 -2.910 -1.256 1.00 90.19 86 ARG A CA 1
ATOM 648 C C . ARG A 1 86 ? 9.841 -3.656 -2.554 1.00 90.19 86 ARG A C 1
ATOM 650 O O . ARG A 1 86 ? 9.935 -3.073 -3.625 1.00 90.19 86 ARG A O 1
ATOM 657 N N . THR A 1 87 ? 9.414 -4.918 -2.476 1.00 90.38 87 THR A N 1
ATOM 658 C CA . THR A 1 87 ? 9.031 -5.697 -3.666 1.00 90.38 87 THR A CA 1
ATOM 659 C C . THR A 1 87 ? 7.776 -5.138 -4.323 1.00 90.38 87 THR A C 1
ATOM 661 O O . THR A 1 87 ? 7.744 -5.042 -5.547 1.00 90.38 87 TH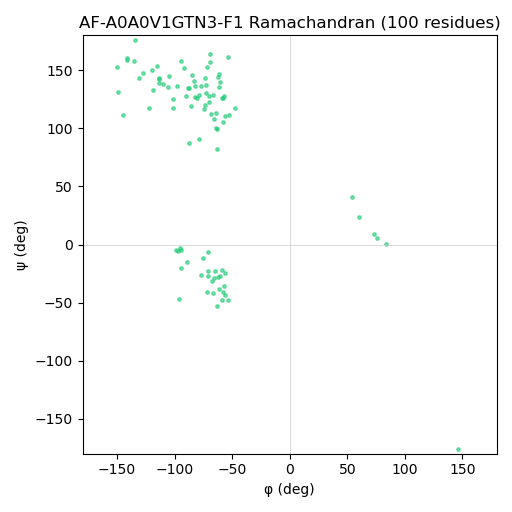R A O 1
ATOM 664 N N . ALA A 1 88 ? 6.776 -4.738 -3.534 1.00 91.06 88 ALA A N 1
ATOM 665 C CA . ALA A 1 88 ? 5.571 -4.098 -4.056 1.00 91.06 88 ALA A CA 1
ATOM 666 C C . ALA A 1 88 ? 5.912 -2.819 -4.833 1.00 91.06 88 ALA A C 1
ATOM 668 O O . ALA A 1 88 ? 5.471 -2.650 -5.967 1.00 91.06 88 ALA A O 1
ATOM 669 N N . VAL A 1 89 ? 6.759 -1.964 -4.252 1.00 89.00 89 VAL A N 1
ATOM 670 C CA . VAL A 1 89 ? 7.202 -0.708 -4.869 1.00 89.00 89 VAL A CA 1
ATOM 671 C C . VAL A 1 89 ? 7.991 -0.984 -6.146 1.00 89.00 89 VAL A C 1
ATOM 673 O O . VAL A 1 89 ? 7.614 -0.485 -7.199 1.00 89.00 89 VAL A O 1
ATOM 676 N N . THR A 1 90 ? 9.021 -1.832 -6.085 1.00 87.94 90 THR A N 1
ATOM 677 C CA . THR A 1 90 ? 9.858 -2.160 -7.251 1.00 87.94 90 THR A CA 1
ATOM 678 C C . THR A 1 90 ? 9.039 -2.744 -8.403 1.00 87.94 90 THR A C 1
ATOM 680 O O . THR A 1 90 ? 9.273 -2.403 -9.558 1.00 87.94 90 THR A O 1
ATOM 683 N N . LYS A 1 91 ? 8.068 -3.620 -8.127 1.00 86.31 91 LYS A N 1
ATOM 684 C CA . LYS A 1 91 ? 7.222 -4.186 -9.184 1.00 86.31 91 LYS A CA 1
ATOM 685 C C . LYS A 1 91 ? 6.242 -3.162 -9.756 1.00 86.31 91 LYS A C 1
ATOM 687 O O . LYS A 1 91 ? 6.112 -3.080 -10.973 1.00 86.31 91 LYS A O 1
ATOM 692 N N . ALA A 1 92 ? 5.635 -2.333 -8.905 1.00 82.12 92 ALA A N 1
ATOM 693 C CA . ALA A 1 92 ? 4.725 -1.275 -9.341 1.00 82.12 92 ALA A CA 1
ATOM 694 C C . ALA A 1 92 ? 5.413 -0.219 -10.227 1.00 82.12 92 ALA A C 1
ATOM 696 O O . ALA A 1 92 ? 4.761 0.397 -11.068 1.00 82.12 92 ALA A O 1
ATOM 697 N N . THR A 1 93 ? 6.720 -0.005 -10.053 1.00 77.44 93 THR A N 1
ATOM 698 C CA . THR A 1 93 ? 7.509 0.986 -10.804 1.00 77.44 93 THR A CA 1
ATOM 699 C C . THR A 1 93 ? 8.297 0.393 -11.966 1.00 77.44 93 THR A C 1
ATOM 701 O O . THR A 1 93 ? 8.939 1.128 -12.715 1.00 77.44 93 THR A O 1
ATOM 704 N N . GLY A 1 94 ? 8.281 -0.933 -12.125 1.00 72.00 94 GLY A N 1
ATOM 705 C CA . GLY A 1 94 ? 9.113 -1.635 -13.100 1.00 72.00 94 GLY A CA 1
ATOM 706 C C . GLY A 1 94 ? 10.599 -1.700 -12.726 1.00 72.00 94 GLY A C 1
ATOM 707 O O . GLY A 1 94 ? 11.409 -2.114 -13.554 1.00 72.00 94 GLY A O 1
ATOM 708 N N . GLY A 1 95 ? 10.971 -1.302 -11.503 1.00 65.88 95 GLY A N 1
ATOM 709 C CA . GLY A 1 95 ? 12.289 -1.538 -10.913 1.00 65.88 95 GLY A CA 1
ATOM 710 C C . GLY A 1 95 ? 13.461 -0.928 -11.675 1.00 65.88 95 GLY A C 1
ATOM 711 O O . GLY A 1 95 ? 14.587 -1.419 -11.568 1.00 65.88 95 GLY A O 1
ATOM 712 N N . GLN A 1 96 ? 13.218 0.117 -12.466 1.00 57.00 96 GLN A N 1
ATOM 713 C CA . GLN A 1 96 ? 14.245 0.676 -13.332 1.00 57.00 96 GLN A CA 1
ATOM 714 C C . GLN A 1 96 ? 15.198 1.556 -12.523 1.00 57.00 96 GLN A C 1
ATOM 716 O O . GLN A 1 96 ? 15.016 2.761 -12.368 1.00 57.00 96 GLN A O 1
ATOM 721 N N . GLY A 1 97 ? 16.271 0.942 -12.022 1.00 61.00 97 GLY A N 1
ATOM 722 C CA . GLY A 1 97 ? 17.531 1.664 -11.881 1.00 61.00 97 GLY A CA 1
ATOM 723 C C . GLY A 1 97 ? 17.929 2.286 -13.225 1.00 61.00 97 GLY A C 1
ATOM 724 O O . GLY A 1 97 ? 17.431 1.882 -14.275 1.00 61.00 97 GLY A O 1
ATOM 725 N N . TYR A 1 98 ? 18.818 3.281 -13.196 1.00 58.44 98 TYR A N 1
ATOM 726 C CA . TYR A 1 98 ? 19.305 3.941 -14.408 1.00 58.44 98 TYR A CA 1
ATOM 727 C C . TYR A 1 98 ? 19.716 2.907 -15.463 1.00 58.44 98 TYR A C 1
ATOM 729 O O . TYR A 1 98 ? 20.641 2.121 -15.245 1.00 58.44 98 TYR A O 1
ATOM 737 N N . VAL A 1 99 ? 19.035 2.918 -16.610 1.00 58.09 99 VAL A N 1
ATOM 738 C CA . VAL A 1 99 ? 19.473 2.155 -17.776 1.00 58.09 99 VAL A CA 1
ATOM 739 C C . VAL A 1 99 ? 20.757 2.828 -18.246 1.00 58.09 99 VAL A C 1
ATOM 741 O O . VAL A 1 99 ? 20.743 3.992 -18.642 1.00 58.09 99 VAL A O 1
ATOM 744 N N . LYS A 1 100 ? 21.895 2.144 -18.118 1.00 56.97 100 LYS A N 1
ATOM 745 C CA . LYS A 1 100 ? 23.165 2.669 -18.621 1.00 56.97 100 LYS A CA 1
ATOM 746 C C . LYS A 1 100 ? 23.044 2.778 -20.142 1.00 56.97 100 LYS A C 1
ATOM 748 O O . LYS A 1 100 ? 22.926 1.751 -20.806 1.00 56.97 100 LYS A O 1
ATOM 75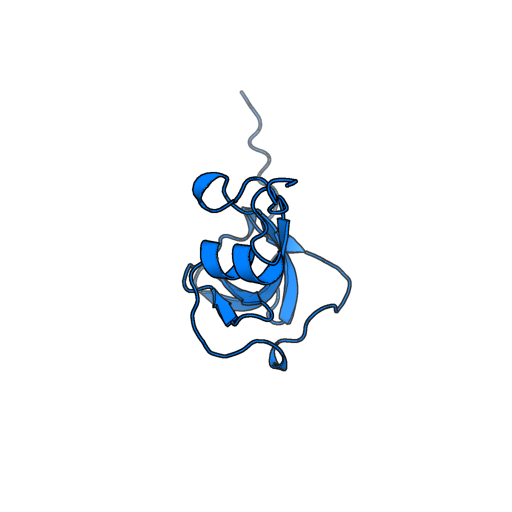3 N N . CYS A 1 101 ? 23.048 3.998 -20.680 1.00 63.09 101 CYS A N 1
ATOM 754 C CA . CYS A 1 101 ? 23.164 4.207 -22.122 1.00 63.09 101 CYS A CA 1
ATOM 755 C C . CYS A 1 101 ? 24.459 3.533 -22.610 1.00 63.09 101 CYS A C 1
ATOM 757 O O . CYS A 1 101 ? 25.513 3.743 -21.999 1.00 63.09 101 CYS A O 1
ATOM 759 N N . MET A 1 102 ? 24.353 2.687 -23.642 1.00 55.06 102 MET A N 1
ATOM 760 C CA . MET A 1 102 ? 25.502 2.112 -24.356 1.00 55.06 102 MET A CA 1
ATOM 761 C C . MET A 1 102 ? 26.115 3.131 -25.308 1.00 55.06 102 MET A C 1
ATOM 763 O O . MET A 1 102 ? 25.335 3.920 -25.888 1.00 55.06 102 MET A O 1
#

Sequence (102 aa):
MTRKSTKMLIPLHIGQNCTLRVPDVDRGPADPKNFLVVVMTECEGLYIVGCREGKLASKITAANLQVISENLLSIDEVPDANIPLRTAVTKATGGQGYVKCM

Nearest PDB structures (foldseek):
  1kk8-assembly1_A  TM=6.075E-01  e=1.779E-01  Argopecten irradians
  1s5g-assembly1_A  TM=6.523E-01  e=4.838E-01  Argopecten irradians
  2cud-assembly1_A  TM=4.745E-01  e=6.214E-01  Homo sapiens
  7hh2-assembly3_C  TM=5.341E-01  e=1.091E+00  Homo sapiens
  7hgi-assembly3_C  TM=5.446E-01  e=1.916E+00  Homo sapiens

Mean predicted aligned error: 7.58 Å